Protein AF-A0A914RJU5-F1 (afdb_monomer_lite)

InterPro domains:
  IPR001752 Kinesin motor domain [PF00225] (6-80)
  IPR001752 Kinesin motor domain [PS50067] (1-104)
  IPR027417 P-loop containing nucleoside triphosphate hydrolase [SSF52540] (10-81)
  IPR027640 Kinesin-like protein [PTHR47968] (11-80)
  IPR036961 Kinesin motor domain superfamily [G3DSA:3.40.850.10] (1-90)

pLDDT: mean 87.97, std 13.75, range [48.56, 98.31]

Sequence (104 aa):
MENMTKSLLANRVYDGMSRTEDIYNESVIDVVKSAMAGYNGTVFAYGQTASGKTYTIFGDRHSDGVVQMAVDTIFSTIESVCSIFDMLFNPRFTWERLAEAKNL

Secondary structure (DSSP, 8-state):
----------S----TT--HHHHIIIIIHHHHHHHHTT---------STTSSHHHHHHB-SSSB-HHHHHHHHHHHHHHHHHHHHHHHH-HHHHHHHHHHHT--

Organism: Parascaris equorum (NCBI:txid6256)

Foldseek 3Di:
DDDDDDDDDDPDDDDPVDALVNCLVPPPVVLLVVVVVVDHHDDADDDDPPPCRCCQAANDPVGGHNPVVSVVSSVVVVVVVVVVCCCVPVPVNVVVVVVVVVVD

Radius of gyration: 22.5 Å; chains: 1; bounding box: 67×37×55 Å

Structure (mmCIF, N/CA/C/O backbone):
data_AF-A0A914RJU5-F1
#
_entry.id   AF-A0A914RJU5-F1
#
loop_
_atom_site.group_PDB
_atom_site.id
_atom_site.type_symbol
_atom_site.label_atom_id
_atom_site.label_alt_id
_atom_site.label_comp_id
_atom_site.label_asym_id
_atom_site.label_entity_id
_atom_site.label_seq_id
_atom_site.pdbx_PDB_ins_code
_atom_site.Cartn_x
_atom_site.Cartn_y
_atom_site.Cartn_z
_atom_site.occupancy
_atom_site.B_iso_or_equiv
_atom_site.auth_seq_id
_atom_site.auth_comp_id
_atom_site.auth_asym_id
_atom_site.auth_atom_id
_atom_site.pdbx_PDB_model_num
ATOM 1 N N . MET A 1 1 ? 19.246 -20.758 -32.721 1.00 48.56 1 MET A N 1
ATOM 2 C CA . MET A 1 1 ? 19.110 -20.225 -31.351 1.00 48.56 1 MET A CA 1
ATOM 3 C C . MET A 1 1 ? 17.697 -20.528 -30.914 1.00 48.56 1 MET A C 1
ATOM 5 O O . MET A 1 1 ? 16.767 -19.964 -31.470 1.00 48.56 1 MET A O 1
ATOM 9 N N . GLU A 1 2 ? 17.542 -21.522 -30.052 1.00 56.03 2 GLU A N 1
ATOM 10 C CA . GLU A 1 2 ? 16.241 -21.954 -29.547 1.00 56.03 2 GLU A CA 1
ATOM 11 C C . GLU A 1 2 ? 15.704 -20.867 -28.609 1.00 56.03 2 GLU A C 1
ATOM 13 O O . GLU A 1 2 ? 16.403 -20.430 -27.693 1.00 56.03 2 GLU A O 1
ATOM 18 N N . ASN A 1 3 ? 14.509 -20.355 -28.895 1.00 57.44 3 ASN A N 1
ATOM 19 C CA . ASN A 1 3 ? 13.910 -19.276 -28.122 1.00 57.44 3 ASN A CA 1
ATOM 20 C C . ASN A 1 3 ? 13.382 -19.883 -26.813 1.00 57.44 3 ASN A C 1
ATOM 22 O O . ASN A 1 3 ? 12.327 -20.511 -26.793 1.00 57.44 3 ASN A O 1
ATOM 26 N N . MET A 1 4 ? 14.155 -19.776 -25.733 1.00 64.12 4 MET A N 1
ATOM 27 C CA . MET A 1 4 ? 13.804 -20.370 -24.443 1.00 64.12 4 MET A CA 1
ATOM 28 C C . MET A 1 4 ? 12.759 -19.494 -23.740 1.00 64.12 4 MET A C 1
ATOM 30 O O . MET A 1 4 ? 13.090 -18.532 -23.047 1.00 64.12 4 MET A O 1
ATOM 34 N N . THR A 1 5 ? 11.477 -19.805 -23.936 1.00 78.25 5 THR A N 1
ATOM 35 C CA . THR A 1 5 ? 10.380 -19.119 -23.245 1.00 78.25 5 THR A CA 1
ATOM 36 C C . THR A 1 5 ? 10.332 -19.561 -21.784 1.00 78.25 5 THR A C 1
ATOM 38 O O . THR A 1 5 ? 10.033 -20.715 -21.483 1.00 78.25 5 THR A O 1
ATOM 41 N N . LYS A 1 6 ? 10.618 -18.641 -20.858 1.00 82.31 6 LYS A N 1
ATOM 42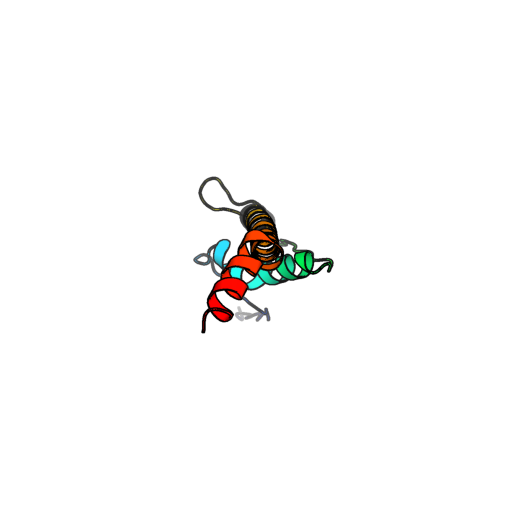 C CA . LYS A 1 6 ? 10.516 -18.878 -19.414 1.00 82.31 6 LYS A CA 1
ATOM 43 C C . LYS A 1 6 ? 9.229 -18.245 -18.886 1.00 82.31 6 LYS A C 1
ATOM 45 O O . LYS A 1 6 ? 9.085 -17.028 -18.930 1.00 82.31 6 LYS A O 1
ATOM 50 N N . SER A 1 7 ? 8.299 -19.061 -18.399 1.00 87.69 7 SER A N 1
ATOM 51 C CA . SER A 1 7 ? 7.056 -18.596 -17.773 1.00 87.69 7 SER A CA 1
ATOM 52 C C . SER A 1 7 ? 7.243 -18.376 -16.272 1.00 87.69 7 SER A C 1
ATOM 54 O O . SER A 1 7 ? 7.892 -19.182 -15.602 1.00 87.69 7 SER A O 1
ATOM 56 N N . LEU A 1 8 ? 6.636 -17.320 -15.735 1.00 87.38 8 LEU A N 1
ATOM 57 C CA . LEU A 1 8 ? 6.574 -17.039 -14.301 1.00 87.38 8 LEU A CA 1
ATOM 58 C C . LEU A 1 8 ? 5.113 -17.027 -13.850 1.00 87.38 8 LEU A C 1
ATOM 60 O O . LEU A 1 8 ? 4.237 -16.607 -14.603 1.00 87.38 8 LEU A O 1
ATOM 64 N N . LEU A 1 9 ? 4.866 -17.488 -12.625 1.00 93.19 9 LEU A N 1
ATOM 65 C CA . LEU A 1 9 ? 3.552 -17.447 -11.991 1.00 93.19 9 LEU A CA 1
ATOM 66 C C . LEU A 1 9 ? 3.548 -16.342 -10.938 1.00 93.19 9 LEU A C 1
ATOM 68 O O . LEU A 1 9 ? 4.433 -16.290 -10.086 1.00 93.19 9 LEU A O 1
ATOM 72 N N . ALA A 1 10 ? 2.548 -15.473 -11.009 1.00 90.88 10 ALA A N 1
ATOM 73 C CA . ALA A 1 10 ? 2.306 -14.411 -10.047 1.00 90.88 10 ALA A CA 1
ATOM 74 C C . ALA A 1 10 ? 0.799 -14.287 -9.820 1.00 90.88 10 ALA A C 1
ATOM 76 O O . ALA A 1 10 ? 0.012 -14.579 -10.720 1.00 90.88 10 ALA A O 1
ATOM 77 N N . ASN A 1 11 ? 0.396 -13.838 -8.630 1.00 94.06 11 ASN A N 1
ATOM 78 C CA . ASN A 1 11 ? -1.014 -13.579 -8.332 1.00 94.06 11 ASN A CA 1
ATOM 79 C C . ASN A 1 11 ? -1.589 -12.489 -9.243 1.00 94.06 11 ASN A C 1
ATOM 81 O O . ASN A 1 11 ? -2.735 -12.591 -9.669 1.00 94.06 11 ASN A O 1
ATOM 85 N N . ARG A 1 12 ? -0.784 -11.460 -9.532 1.00 93.62 12 ARG A N 1
ATOM 86 C CA . ARG A 1 12 ? -1.112 -10.353 -10.433 1.00 93.62 12 ARG A CA 1
ATOM 87 C C . ARG A 1 12 ? 0.142 -9.894 -11.171 1.00 93.62 12 ARG A C 1
ATOM 89 O O . ARG A 1 12 ? 1.251 -10.005 -10.646 1.00 93.62 12 ARG A O 1
ATOM 96 N N . VAL A 1 13 ? -0.049 -9.388 -12.386 1.00 95.06 13 VAL A N 1
ATOM 97 C CA . VAL A 1 13 ? 1.001 -8.800 -13.222 1.00 95.06 13 VAL A CA 1
ATOM 98 C C . VAL A 1 13 ? 0.501 -7.448 -13.703 1.00 95.06 13 VAL A C 1
ATOM 100 O O . VAL A 1 13 ? -0.586 -7.365 -14.265 1.00 95.06 13 VAL A O 1
ATOM 103 N N . TYR A 1 14 ? 1.309 -6.418 -13.481 1.00 94.94 14 TYR A N 1
ATOM 104 C CA . TYR A 1 14 ? 1.035 -5.046 -13.887 1.00 94.94 14 TYR A CA 1
ATOM 105 C C . TYR A 1 14 ? 1.982 -4.675 -15.022 1.00 94.94 14 TYR A C 1
ATOM 107 O O . TYR A 1 14 ? 3.186 -4.943 -14.943 1.00 94.94 14 TYR A O 1
ATOM 115 N N . ASP A 1 15 ? 1.436 -4.107 -16.088 1.00 94.25 15 ASP A N 1
ATOM 116 C CA . ASP A 1 15 ? 2.208 -3.646 -17.237 1.00 94.25 15 ASP A CA 1
ATOM 117 C C . ASP A 1 15 ? 2.571 -2.156 -17.108 1.00 94.25 15 ASP A C 1
ATOM 119 O O . ASP A 1 15 ? 2.266 -1.500 -16.115 1.00 94.25 15 ASP A O 1
ATOM 123 N N . GLY A 1 16 ? 3.241 -1.604 -18.122 1.00 92.81 16 GLY A N 1
ATOM 124 C CA . GLY A 1 16 ? 3.645 -0.194 -18.119 1.00 92.81 16 GLY A CA 1
ATOM 125 C C . GLY A 1 16 ? 2.490 0.808 -18.240 1.00 92.81 16 GLY A C 1
ATOM 126 O O . GLY A 1 16 ? 2.735 2.007 -18.133 1.00 92.81 16 GLY A O 1
ATOM 127 N N . MET A 1 17 ? 1.263 0.342 -18.485 1.00 94.56 17 MET A N 1
ATOM 128 C CA . MET A 1 17 ? 0.065 1.184 -18.551 1.00 94.56 17 MET A CA 1
ATOM 129 C C . MET A 1 17 ? -0.682 1.226 -17.215 1.00 94.56 17 MET A C 1
ATOM 131 O O . MET A 1 17 ? -1.507 2.116 -17.004 1.00 94.56 17 MET A O 1
ATOM 135 N N . SER A 1 18 ? -0.385 0.278 -16.326 1.00 95.62 18 SER A N 1
ATOM 136 C CA . SER A 1 18 ? -0.969 0.179 -14.993 1.00 95.62 18 SER A CA 1
ATOM 137 C C . SER A 1 18 ? -0.467 1.316 -14.102 1.00 95.62 18 SER A C 1
ATOM 139 O O . SER A 1 18 ? 0.726 1.636 -14.085 1.00 95.62 18 SER A O 1
ATOM 141 N N . ARG A 1 19 ? -1.368 1.930 -13.337 1.00 96.12 19 ARG A N 1
ATOM 142 C CA . ARG A 1 19 ? -1.033 3.012 -12.406 1.00 96.12 19 ARG A CA 1
ATOM 143 C C . ARG A 1 19 ? -0.654 2.451 -11.041 1.00 96.12 19 ARG A C 1
ATOM 145 O O . ARG A 1 19 ? -1.089 1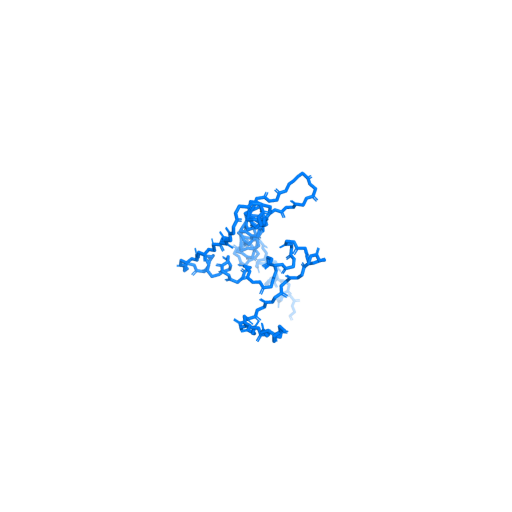.372 -10.645 1.00 96.12 19 ARG A O 1
ATOM 152 N N . THR A 1 20 ? 0.110 3.224 -10.271 1.00 97.19 20 THR A N 1
ATOM 153 C CA . THR A 1 20 ? 0.421 2.873 -8.875 1.00 97.19 20 THR A CA 1
ATOM 154 C C . THR A 1 20 ? -0.850 2.749 -8.027 1.00 97.19 20 THR A C 1
ATOM 156 O O . THR A 1 20 ? -0.911 1.900 -7.142 1.00 97.19 20 THR A O 1
ATOM 159 N N . GLU A 1 21 ? -1.879 3.540 -8.337 1.00 97.50 21 GLU A N 1
ATOM 160 C CA . GLU A 1 21 ? -3.209 3.451 -7.724 1.00 97.50 21 GLU A CA 1
ATOM 161 C C . GLU A 1 21 ? -3.861 2.075 -7.936 1.00 97.50 21 GLU A C 1
ATOM 163 O O . GLU A 1 21 ? -4.395 1.500 -6.987 1.00 97.50 21 GLU A O 1
ATOM 168 N N . ASP A 1 22 ? -3.750 1.498 -9.137 1.00 97.38 22 ASP A N 1
ATOM 169 C CA . ASP A 1 22 ? -4.284 0.162 -9.433 1.00 97.38 22 ASP A CA 1
ATOM 170 C C . ASP A 1 22 ? -3.582 -0.892 -8.565 1.00 97.38 22 ASP A C 1
ATOM 172 O O . ASP A 1 22 ? -4.226 -1.712 -7.911 1.00 97.38 22 ASP A O 1
ATOM 176 N N . ILE A 1 23 ? -2.249 -0.814 -8.473 1.00 96.81 23 ILE A N 1
ATOM 177 C CA . ILE A 1 23 ? -1.441 -1.699 -7.620 1.00 96.81 23 ILE A CA 1
ATOM 178 C C . ILE A 1 23 ? -1.869 -1.565 -6.152 1.00 96.81 23 ILE A C 1
ATOM 180 O O . ILE A 1 23 ? -1.997 -2.567 -5.441 1.00 96.81 23 ILE A O 1
ATOM 184 N N . TYR A 1 24 ? -2.098 -0.335 -5.691 1.00 98.19 24 TYR A N 1
ATOM 185 C CA . TYR A 1 24 ? -2.509 -0.069 -4.319 1.00 98.19 24 TYR A CA 1
ATOM 186 C C . TYR A 1 24 ? -3.882 -0.675 -4.009 1.00 98.19 24 TYR A C 1
ATOM 188 O O . TYR A 1 24 ? -4.001 -1.475 -3.074 1.00 98.19 24 TYR A O 1
ATOM 196 N N . ASN A 1 25 ? -4.887 -0.359 -4.826 1.00 97.56 25 ASN A N 1
ATOM 197 C CA . ASN A 1 25 ? -6.274 -0.786 -4.636 1.00 97.56 25 ASN A CA 1
ATOM 198 C C . ASN A 1 25 ? -6.464 -2.300 -4.767 1.00 97.56 25 ASN A C 1
ATOM 200 O O . ASN A 1 25 ? -7.384 -2.863 -4.179 1.00 97.56 25 ASN A O 1
ATOM 204 N N . GLU A 1 26 ? -5.609 -2.970 -5.532 1.00 96.81 26 GLU A N 1
ATOM 205 C CA . GLU A 1 26 ? -5.761 -4.394 -5.810 1.00 96.81 26 GLU A CA 1
ATOM 206 C C . GLU A 1 26 ? -4.892 -5.317 -4.955 1.00 96.81 26 GLU A C 1
ATOM 208 O O . GLU A 1 26 ? -5.224 -6.499 -4.819 1.00 96.81 26 GLU A O 1
ATOM 213 N N . SER A 1 27 ? -3.763 -4.814 -4.447 1.00 95.50 27 SER A N 1
ATOM 214 C CA . SER A 1 27 ? -2.760 -5.643 -3.765 1.00 95.50 27 SER A CA 1
ATOM 215 C C . SER A 1 27 ? -2.345 -5.123 -2.389 1.00 95.50 27 SER A C 1
ATOM 217 O O . SER A 1 27 ? -1.953 -5.924 -1.542 1.00 95.50 27 SER A O 1
ATOM 219 N N . VAL A 1 28 ? -2.391 -3.810 -2.141 1.00 97.88 28 VAL A N 1
ATOM 220 C CA . VAL A 1 28 ? -1.832 -3.219 -0.908 1.00 97.88 28 VAL A CA 1
ATOM 221 C C . VAL A 1 28 ? -2.906 -2.848 0.110 1.00 97.88 28 VAL A C 1
ATOM 223 O O . VAL A 1 28 ? -2.685 -3.006 1.312 1.00 97.88 28 VAL A O 1
ATOM 226 N N . ILE A 1 29 ? -4.076 -2.401 -0.347 1.00 97.81 29 ILE A N 1
ATOM 227 C CA . ILE A 1 29 ? -5.158 -1.919 0.519 1.00 97.81 29 ILE A CA 1
ATOM 228 C C . ILE A 1 29 ? -5.563 -2.939 1.593 1.00 97.81 29 ILE A C 1
ATOM 230 O O . ILE A 1 29 ? -5.829 -2.566 2.735 1.00 97.81 29 ILE A O 1
ATOM 234 N N . ASP A 1 30 ? -5.554 -4.231 1.268 1.00 97.06 30 ASP A N 1
ATOM 235 C CA . ASP A 1 30 ? -5.934 -5.291 2.205 1.00 97.06 30 ASP A CA 1
ATOM 236 C C . ASP A 1 30 ? -4.910 -5.460 3.334 1.00 97.06 30 ASP A C 1
ATOM 238 O O . ASP A 1 30 ? -5.278 -5.746 4.477 1.00 97.06 30 ASP A O 1
ATOM 242 N N . VAL A 1 31 ? -3.627 -5.209 3.053 1.00 97.94 31 VAL A N 1
ATOM 243 C CA . VAL A 1 31 ? -2.568 -5.191 4.072 1.00 97.94 31 VAL A CA 1
ATOM 244 C C . VAL A 1 31 ? -2.760 -3.998 5.008 1.00 97.94 31 VAL A C 1
ATOM 246 O O . VAL A 1 31 ? -2.659 -4.159 6.224 1.00 97.94 31 VAL A O 1
ATOM 249 N N . VAL A 1 32 ? -3.101 -2.824 4.466 1.00 98.00 32 VAL A N 1
ATOM 250 C CA . VAL A 1 32 ? -3.385 -1.613 5.260 1.00 98.00 32 VAL A CA 1
ATOM 251 C C . VAL A 1 32 ? -4.614 -1.822 6.149 1.00 98.00 32 VAL A C 1
ATOM 253 O O . VAL A 1 32 ? -4.562 -1.556 7.349 1.00 98.00 32 VAL A O 1
ATOM 256 N N . LYS A 1 33 ? -5.701 -2.377 5.604 1.00 96.56 33 LYS A N 1
ATOM 257 C CA . LYS A 1 33 ? -6.911 -2.714 6.374 1.00 96.56 33 LYS A CA 1
ATOM 258 C C . LYS A 1 33 ? -6.631 -3.738 7.473 1.00 96.56 33 LYS A C 1
ATOM 260 O O . LYS A 1 33 ? -7.118 -3.582 8.590 1.00 96.56 33 LYS A O 1
ATOM 265 N N . SER A 1 34 ? -5.816 -4.752 7.184 1.00 97.75 34 SER A N 1
ATOM 266 C CA . SER A 1 34 ? -5.386 -5.732 8.189 1.00 97.75 34 SER A CA 1
ATOM 267 C C . SER A 1 34 ? -4.579 -5.066 9.306 1.00 97.75 34 SER A C 1
ATOM 269 O O . SER A 1 34 ? -4.783 -5.380 10.478 1.00 97.75 34 SER A O 1
ATOM 271 N N . ALA A 1 35 ? -3.724 -4.097 8.965 1.00 97.56 35 ALA A N 1
ATOM 272 C CA . ALA A 1 35 ? -2.988 -3.311 9.950 1.00 97.56 35 ALA A CA 1
ATOM 273 C C . ALA A 1 35 ? -3.910 -2.493 10.862 1.00 97.56 35 ALA A C 1
ATOM 275 O O . ALA A 1 35 ? -3.751 -2.514 12.083 1.00 97.56 35 ALA A O 1
ATOM 276 N N . MET A 1 36 ? -4.941 -1.865 10.295 1.00 95.44 36 MET A N 1
ATOM 277 C CA . MET A 1 36 ? -5.966 -1.148 11.065 1.00 95.44 36 MET A CA 1
ATOM 278 C C . MET A 1 36 ? -6.796 -2.065 11.976 1.00 95.44 36 MET A C 1
ATOM 280 O O . MET A 1 36 ? -7.304 -1.615 12.999 1.00 95.44 36 MET A O 1
ATOM 284 N N . ALA A 1 37 ? -6.901 -3.353 11.644 1.00 95.00 37 ALA A N 1
ATOM 285 C CA . ALA A 1 37 ? -7.539 -4.366 12.484 1.00 95.00 37 ALA A CA 1
ATOM 286 C C . ALA A 1 37 ? -6.616 -4.933 13.586 1.00 95.00 37 ALA A C 1
ATOM 288 O O . ALA A 1 37 ? -7.021 -5.837 14.317 1.00 95.00 37 ALA A O 1
ATOM 289 N N . GLY A 1 38 ? -5.390 -4.415 13.724 1.00 96.25 38 GLY A N 1
ATOM 290 C CA . GLY A 1 38 ? -4.438 -4.815 14.764 1.00 96.25 38 GLY A CA 1
ATOM 291 C C . GLY A 1 38 ? -3.471 -5.933 14.364 1.00 96.25 38 GLY A C 1
ATOM 292 O O . GLY A 1 38 ? -2.795 -6.485 15.232 1.00 96.25 38 GLY A O 1
ATOM 293 N N . TYR A 1 39 ? -3.382 -6.276 13.075 1.00 98.19 39 TYR A N 1
ATOM 294 C CA . TYR A 1 39 ? -2.394 -7.232 12.565 1.00 98.19 39 TYR A CA 1
ATOM 295 C C . TYR A 1 39 ? -1.125 -6.528 12.066 1.00 98.19 39 TYR A C 1
ATOM 297 O O . TYR A 1 39 ? -1.139 -5.361 11.701 1.00 98.19 39 TYR A O 1
ATOM 305 N N . ASN A 1 40 ? -0.004 -7.244 11.990 1.00 97.25 40 ASN A N 1
ATOM 306 C CA . ASN A 1 40 ? 1.206 -6.697 11.374 1.00 97.25 40 ASN A CA 1
ATOM 307 C C . ASN A 1 40 ? 1.170 -6.914 9.856 1.00 97.25 40 ASN A C 1
ATOM 309 O O . ASN A 1 40 ? 1.060 -8.050 9.396 1.00 97.25 40 ASN A O 1
ATOM 313 N N . GLY A 1 41 ? 1.294 -5.832 9.086 1.00 95.94 41 GLY A N 1
ATOM 314 C CA . GLY A 1 41 ? 1.381 -5.854 7.625 1.00 95.94 41 GLY A CA 1
ATOM 315 C C . GLY A 1 41 ? 2.736 -5.349 7.128 1.00 95.94 41 GLY A C 1
ATOM 316 O O . GLY A 1 41 ? 3.327 -4.450 7.723 1.00 95.94 41 GLY A O 1
ATOM 317 N N . THR A 1 42 ? 3.264 -5.919 6.043 1.00 96.69 42 THR A N 1
ATOM 318 C CA . THR A 1 42 ? 4.515 -5.442 5.429 1.00 96.69 42 THR A CA 1
ATOM 319 C C . THR A 1 42 ? 4.458 -5.570 3.914 1.00 96.69 42 THR A C 1
ATOM 321 O O . THR A 1 42 ? 4.067 -6.607 3.386 1.00 96.69 42 THR A O 1
ATOM 324 N N . VAL A 1 43 ? 4.875 -4.512 3.219 1.00 96.62 43 VAL A N 1
ATOM 325 C CA . VAL A 1 43 ? 4.927 -4.428 1.755 1.00 96.62 43 VAL A CA 1
ATOM 326 C C . VAL A 1 43 ? 6.356 -4.093 1.350 1.00 96.62 43 VAL A C 1
ATOM 328 O O . VAL A 1 43 ? 6.960 -3.172 1.897 1.00 96.62 43 VAL A O 1
ATOM 331 N N . PHE A 1 44 ? 6.892 -4.830 0.380 1.00 96.62 44 PHE A N 1
ATOM 332 C CA . PHE A 1 44 ? 8.231 -4.605 -0.157 1.00 96.62 44 PHE A CA 1
ATOM 333 C C . PHE A 1 44 ? 8.166 -4.339 -1.657 1.00 96.62 44 PHE A C 1
ATOM 335 O O . PHE A 1 44 ? 7.487 -5.054 -2.391 1.00 96.62 44 PHE A O 1
ATOM 342 N N . ALA A 1 45 ? 8.945 -3.365 -2.124 1.00 96.19 45 ALA A N 1
ATOM 343 C CA . ALA A 1 45 ? 9.269 -3.226 -3.538 1.00 96.19 45 ALA A CA 1
ATOM 344 C C . ALA A 1 45 ? 10.652 -3.833 -3.797 1.00 96.19 45 ALA A C 1
ATOM 346 O O . ALA A 1 45 ? 11.651 -3.389 -3.227 1.00 96.19 45 ALA A O 1
ATOM 347 N N . TYR A 1 46 ? 10.720 -4.833 -4.675 1.00 96.88 46 TYR A N 1
ATOM 348 C CA . TYR A 1 46 ? 11.955 -5.536 -5.021 1.00 96.88 46 TYR A CA 1
ATOM 349 C C . TYR A 1 46 ? 12.188 -5.531 -6.535 1.00 96.88 46 TYR A C 1
ATOM 351 O O . TYR A 1 46 ? 11.249 -5.583 -7.321 1.00 96.88 46 TYR A O 1
ATOM 359 N N . GLY A 1 47 ? 13.452 -5.444 -6.949 1.00 95.88 47 GLY A N 1
ATOM 360 C CA . GLY A 1 47 ? 13.843 -5.370 -8.356 1.00 95.88 47 GLY A CA 1
ATOM 361 C C . GLY A 1 47 ? 15.176 -4.654 -8.555 1.00 95.88 47 GLY A C 1
ATOM 362 O O . GLY A 1 47 ? 15.719 -4.049 -7.627 1.00 95.88 47 GLY A O 1
ATOM 363 N N . GLN A 1 48 ? 15.702 -4.692 -9.777 1.00 97.56 48 GLN A N 1
ATOM 364 C CA . GLN A 1 48 ? 16.967 -4.039 -10.133 1.00 97.56 48 GLN A CA 1
ATOM 365 C C . GLN A 1 48 ? 16.905 -2.505 -10.012 1.00 97.56 48 GLN A C 1
ATOM 367 O O . GLN A 1 48 ? 15.832 -1.903 -9.955 1.00 97.56 48 GLN A O 1
ATOM 372 N N . THR A 1 49 ? 18.050 -1.829 -9.949 1.00 97.19 49 THR A N 1
ATOM 373 C CA . THR A 1 49 ? 18.100 -0.355 -9.975 1.00 97.19 49 THR A CA 1
ATOM 374 C C . THR A 1 49 ? 17.379 0.199 -11.210 1.00 97.19 49 THR A C 1
ATOM 376 O O . THR A 1 49 ? 17.400 -0.423 -12.267 1.00 97.19 49 THR A O 1
ATOM 379 N N . ALA A 1 50 ? 16.705 1.345 -11.055 1.00 95.00 50 ALA A N 1
ATOM 380 C CA . ALA A 1 50 ? 15.860 1.973 -12.079 1.00 95.00 50 ALA A CA 1
ATOM 381 C C . ALA A 1 50 ? 14.617 1.164 -12.527 1.00 95.00 50 ALA A C 1
ATOM 383 O O . ALA A 1 50 ? 13.955 1.553 -13.478 1.00 95.00 50 ALA A O 1
ATOM 384 N N . SER A 1 51 ? 14.226 0.099 -11.812 1.00 95.75 51 SER A N 1
ATOM 385 C CA . SER A 1 51 ? 13.002 -0.674 -12.106 1.00 95.75 51 SER A CA 1
ATOM 386 C C . SER A 1 51 ? 11.698 -0.070 -11.559 1.00 95.75 51 SER A C 1
ATOM 388 O O . SER A 1 51 ? 10.701 -0.775 -11.467 1.00 95.75 51 SER A O 1
ATOM 390 N N . GLY A 1 52 ? 11.711 1.179 -11.085 1.00 96.00 52 GLY A N 1
ATOM 391 C CA . GLY A 1 52 ? 10.509 1.842 -10.561 1.00 96.00 52 GLY 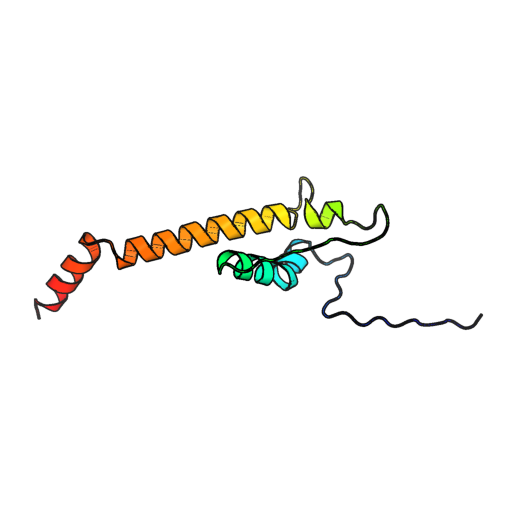A CA 1
ATOM 392 C C . GLY A 1 52 ? 10.174 1.612 -9.079 1.00 96.00 52 GLY A C 1
ATOM 393 O O . GLY A 1 52 ? 9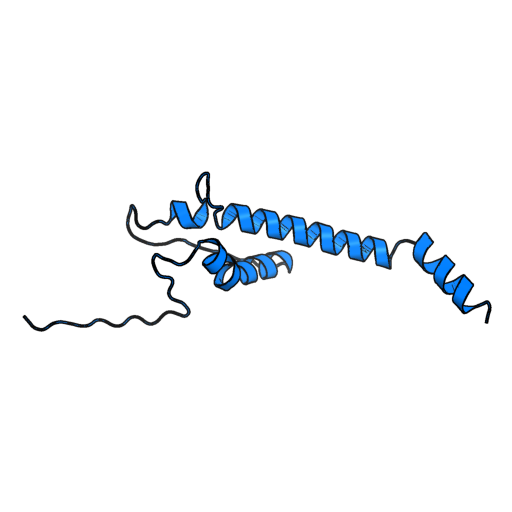.188 2.160 -8.618 1.00 96.00 52 GLY A O 1
ATOM 394 N N . LYS A 1 53 ? 10.996 0.905 -8.281 1.00 97.56 53 LYS A N 1
ATOM 395 C CA . LYS A 1 53 ? 10.720 0.678 -6.836 1.00 97.56 53 LYS A CA 1
ATOM 396 C C . LYS A 1 53 ? 10.367 1.957 -6.062 1.00 97.56 53 LYS A C 1
ATOM 398 O O . LYS A 1 53 ? 9.368 1.997 -5.356 1.00 97.56 53 LYS A O 1
ATOM 403 N N . THR A 1 54 ? 11.197 2.996 -6.195 1.00 97.44 54 THR A N 1
ATOM 404 C CA . THR A 1 54 ? 10.984 4.288 -5.524 1.00 97.44 54 THR A CA 1
ATOM 405 C C . THR A 1 54 ? 9.719 4.970 -6.031 1.00 97.44 54 THR A C 1
ATOM 407 O O . THR A 1 54 ? 8.977 5.511 -5.226 1.00 97.44 54 THR A O 1
ATOM 410 N N . TYR A 1 55 ? 9.449 4.880 -7.335 1.00 97.25 55 TYR A N 1
ATOM 411 C CA . TYR A 1 55 ? 8.236 5.419 -7.946 1.00 97.25 55 TYR A CA 1
ATOM 412 C C . TYR A 1 55 ? 6.978 4.728 -7.402 1.00 97.25 55 TYR A C 1
ATOM 414 O O . TYR A 1 55 ? 6.040 5.397 -7.000 1.00 97.25 55 TYR A O 1
ATOM 422 N N . THR A 1 56 ? 6.970 3.397 -7.281 1.00 97.81 56 THR A N 1
ATOM 423 C CA . THR A 1 56 ? 5.826 2.668 -6.710 1.00 97.81 56 THR A CA 1
ATOM 424 C C . THR A 1 56 ? 5.614 2.993 -5.229 1.00 97.81 56 THR A C 1
ATOM 426 O O . THR A 1 56 ? 4.483 3.189 -4.798 1.00 97.81 56 THR A O 1
ATOM 429 N N . ILE A 1 57 ? 6.682 3.052 -4.424 1.00 97.88 57 ILE A N 1
ATOM 430 C CA . ILE A 1 57 ? 6.554 3.261 -2.972 1.00 97.88 57 ILE A CA 1
ATOM 431 C C . ILE A 1 57 ? 6.245 4.720 -2.621 1.00 97.88 57 ILE A C 1
ATOM 433 O O . ILE A 1 57 ? 5.378 4.959 -1.785 1.00 97.88 57 ILE A O 1
ATOM 437 N N . PHE A 1 58 ? 6.930 5.681 -3.243 1.00 97.38 58 PHE A N 1
ATOM 438 C CA . PHE A 1 58 ? 6.868 7.098 -2.863 1.00 97.38 58 PHE A CA 1
ATOM 439 C C . PHE A 1 58 ? 6.246 8.018 -3.913 1.00 97.38 58 PHE A C 1
ATOM 441 O O . PHE A 1 58 ? 5.984 9.173 -3.589 1.00 97.38 58 PHE A O 1
ATOM 448 N N . GLY A 1 59 ? 6.030 7.540 -5.139 1.00 96.25 59 GLY A N 1
ATOM 449 C CA . GLY A 1 59 ? 5.467 8.349 -6.214 1.00 96.25 59 GLY A CA 1
ATOM 450 C C . GLY A 1 59 ? 6.416 9.427 -6.737 1.00 96.25 59 GLY A C 1
ATOM 451 O O . GLY A 1 59 ? 7.642 9.357 -6.586 1.00 96.25 59 GLY A O 1
ATOM 452 N N . ASP A 1 60 ? 5.820 10.430 -7.371 1.00 95.31 60 ASP A N 1
ATOM 453 C CA . ASP A 1 60 ? 6.456 11.671 -7.801 1.00 95.31 60 ASP A CA 1
ATOM 454 C C . ASP A 1 60 ? 5.526 12.878 -7.551 1.00 95.31 60 ASP A C 1
ATOM 456 O O . ASP A 1 60 ? 4.653 12.837 -6.692 1.00 95.31 60 ASP A O 1
ATOM 460 N N . ARG A 1 61 ? 5.733 14.002 -8.251 1.00 94.25 61 ARG A N 1
ATOM 461 C CA . ARG A 1 61 ? 4.908 15.216 -8.082 1.00 94.25 61 ARG A CA 1
ATOM 462 C C . ARG A 1 61 ? 3.518 15.125 -8.718 1.00 94.25 61 ARG A C 1
ATOM 464 O O . ARG A 1 61 ? 2.701 16.013 -8.491 1.00 94.25 61 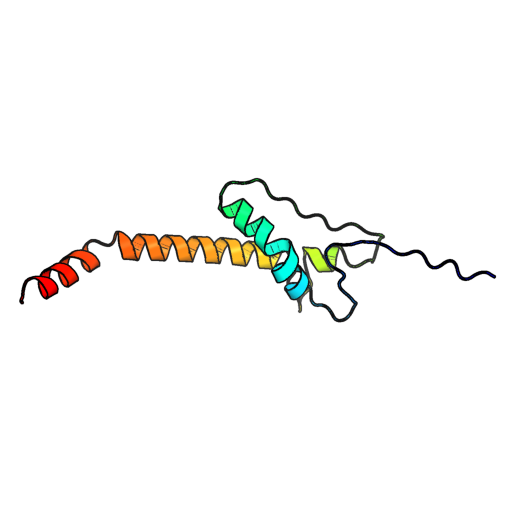ARG A O 1
ATOM 471 N N . HIS A 1 62 ? 3.296 14.143 -9.579 1.00 93.88 62 HIS A N 1
ATOM 472 C CA . HIS A 1 62 ? 2.097 13.991 -10.398 1.00 93.88 62 HIS A CA 1
ATOM 473 C C . HIS A 1 62 ? 1.318 12.718 -10.063 1.00 93.88 62 HIS A C 1
ATOM 475 O O . HIS A 1 62 ? 0.135 12.643 -10.388 1.00 93.88 62 HIS A O 1
ATOM 481 N N . SER A 1 63 ? 1.966 11.733 -9.440 1.00 93.69 63 SER A N 1
ATOM 482 C CA . SER A 1 63 ? 1.360 10.476 -9.018 1.00 93.69 63 SER A CA 1
ATOM 483 C C . SER A 1 63 ? 1.779 10.134 -7.599 1.00 93.69 63 SER A C 1
ATOM 485 O O . SER A 1 63 ? 2.972 10.022 -7.314 1.00 93.69 63 SER A O 1
ATOM 487 N N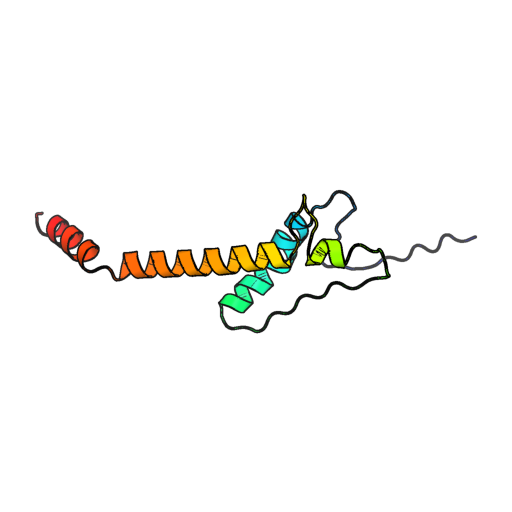 . ASP A 1 64 ? 0.797 9.855 -6.750 1.00 97.44 64 ASP A N 1
ATOM 488 C CA . ASP A 1 64 ? 1.041 9.374 -5.397 1.00 97.44 64 ASP A CA 1
ATOM 489 C C . ASP A 1 64 ? 1.621 7.955 -5.397 1.00 97.44 64 ASP A C 1
ATOM 491 O O . ASP A 1 64 ? 1.349 7.127 -6.278 1.00 97.44 64 ASP A O 1
ATOM 495 N N . GLY A 1 65 ? 2.462 7.690 -4.400 1.00 97.88 65 GLY A N 1
ATOM 496 C CA . GLY A 1 65 ? 3.003 6.370 -4.119 1.00 97.88 65 GLY A CA 1
ATOM 497 C C . GLY A 1 65 ? 2.132 5.585 -3.147 1.00 97.88 65 GLY A C 1
ATOM 498 O O . GLY A 1 65 ? 1.207 6.104 -2.520 1.00 97.88 65 GLY A O 1
ATOM 499 N N . VAL A 1 66 ? 2.484 4.314 -2.967 1.00 98.25 66 VAL A N 1
ATOM 500 C CA . VAL A 1 66 ? 1.846 3.428 -1.984 1.00 98.25 66 VAL A CA 1
ATOM 501 C C . VAL A 1 66 ? 1.853 4.025 -0.573 1.00 98.25 66 VAL A C 1
ATOM 503 O O . VAL A 1 66 ? 0.873 3.868 0.148 1.00 98.25 66 VAL A O 1
ATOM 506 N N . VAL A 1 67 ? 2.927 4.710 -0.166 1.00 98.00 67 VAL A N 1
ATOM 507 C CA . VAL A 1 67 ? 3.028 5.287 1.185 1.00 98.00 67 VAL A CA 1
ATOM 508 C C . VAL A 1 67 ? 2.010 6.405 1.392 1.00 98.00 67 VAL A C 1
ATOM 510 O O . VAL A 1 67 ? 1.333 6.403 2.416 1.00 98.00 67 VAL A O 1
ATOM 513 N N . GLN A 1 68 ? 1.878 7.331 0.439 1.00 98.00 68 GLN A N 1
ATOM 514 C CA . GLN A 1 68 ? 0.916 8.433 0.533 1.00 98.00 68 GLN A CA 1
ATOM 515 C C . GLN A 1 68 ? -0.519 7.896 0.594 1.00 98.00 68 GLN A C 1
ATOM 517 O O . GLN A 1 68 ? -1.235 8.172 1.554 1.00 98.00 68 GLN A O 1
ATOM 522 N N . MET A 1 69 ? -0.885 7.009 -0.337 1.00 98.31 69 MET A N 1
ATOM 523 C CA . MET A 1 69 ? -2.224 6.406 -0.373 1.00 98.31 69 MET A CA 1
ATOM 524 C C . MET A 1 69 ? -2.553 5.589 0.888 1.00 98.31 69 MET A C 1
ATOM 526 O O . MET A 1 69 ? -3.692 5.602 1.366 1.00 98.31 69 MET A O 1
ATOM 530 N N . ALA A 1 70 ? -1.562 4.890 1.458 1.00 98.25 70 ALA A N 1
ATOM 531 C CA . ALA A 1 70 ? -1.724 4.164 2.716 1.00 98.25 70 ALA A CA 1
ATOM 532 C C . ALA A 1 70 ? -2.020 5.109 3.883 1.00 98.25 70 ALA A C 1
ATOM 534 O O . ALA A 1 70 ? -2.932 4.841 4.665 1.00 98.25 70 ALA A O 1
ATOM 535 N N . VAL A 1 71 ? -1.281 6.215 3.988 1.00 98.06 71 VAL A N 1
ATOM 536 C CA . VAL A 1 71 ? -1.501 7.236 5.019 1.00 98.06 71 VAL A CA 1
ATOM 537 C C . VAL A 1 71 ? -2.908 7.825 4.904 1.00 98.06 71 VAL A C 1
ATOM 539 O O . VAL A 1 71 ? -3.628 7.859 5.904 1.00 98.06 71 VAL A O 1
ATOM 542 N N . ASP A 1 72 ? -3.334 8.192 3.697 1.00 97.50 72 ASP A N 1
ATOM 543 C CA . ASP A 1 72 ? -4.671 8.749 3.460 1.00 97.50 72 ASP A CA 1
ATOM 544 C C . ASP A 1 72 ? -5.774 7.757 3.839 1.00 97.50 72 ASP A C 1
ATOM 546 O O . ASP A 1 72 ? -6.742 8.103 4.518 1.00 97.50 72 ASP A O 1
ATOM 550 N N . THR A 1 73 ? -5.595 6.485 3.476 1.00 97.62 73 THR A N 1
ATOM 551 C CA . THR A 1 73 ? -6.532 5.415 3.841 1.00 97.62 73 THR A CA 1
ATOM 552 C C . THR A 1 73 ? -6.624 5.240 5.355 1.00 97.62 73 THR A C 1
ATOM 554 O O . THR A 1 73 ? -7.723 5.064 5.888 1.00 97.62 73 THR A O 1
ATOM 557 N N . ILE A 1 74 ? -5.491 5.275 6.061 1.00 97.44 74 ILE A N 1
ATOM 558 C CA . ILE A 1 74 ? -5.445 5.135 7.521 1.00 97.44 74 ILE A CA 1
ATOM 559 C C . ILE A 1 74 ? -6.240 6.264 8.177 1.00 97.44 74 ILE A C 1
ATOM 561 O O . ILE A 1 74 ? -7.134 5.987 8.980 1.00 97.44 74 ILE A O 1
ATOM 565 N N . PHE A 1 75 ? -5.969 7.518 7.809 1.00 97.25 75 PHE A N 1
ATOM 566 C CA . PHE A 1 75 ? -6.674 8.663 8.384 1.00 97.25 75 PHE A CA 1
ATOM 567 C C . PHE A 1 75 ? -8.164 8.659 8.036 1.00 97.25 75 PHE A C 1
ATOM 569 O O . PHE A 1 75 ? -8.992 8.794 8.937 1.00 97.25 75 PHE A O 1
ATOM 576 N N . SER A 1 76 ? -8.520 8.378 6.780 1.00 95.19 76 SER A N 1
ATOM 577 C CA . SER A 1 76 ? -9.921 8.239 6.360 1.00 95.19 76 SER A CA 1
ATOM 578 C C . SER A 1 76 ? -10.662 7.141 7.139 1.00 95.19 76 SER A C 1
ATOM 580 O O . SER A 1 76 ? -11.825 7.303 7.525 1.00 95.19 76 SER A O 1
ATOM 582 N N . THR A 1 77 ? -9.981 6.030 7.436 1.00 94.00 77 THR A N 1
ATOM 583 C CA . THR A 1 77 ? -10.549 4.934 8.232 1.00 94.00 77 THR A CA 1
ATOM 584 C C . THR A 1 77 ? -10.787 5.362 9.681 1.00 94.00 77 THR A C 1
ATOM 586 O O . THR A 1 77 ? -11.849 5.071 10.231 1.00 94.00 77 THR A O 1
ATOM 589 N N . ILE A 1 78 ? -9.841 6.081 10.295 1.00 94.31 78 ILE A N 1
ATOM 590 C CA . ILE A 1 78 ? -9.982 6.599 11.667 1.00 94.31 78 ILE A CA 1
ATOM 591 C C . ILE A 1 78 ? -11.170 7.563 11.758 1.00 94.31 78 ILE A C 1
ATOM 593 O O . ILE A 1 78 ? -12.027 7.394 12.626 1.00 94.31 78 ILE A O 1
ATOM 597 N N . GLU A 1 79 ? -11.261 8.529 10.843 1.00 92.75 79 GLU A N 1
ATOM 598 C CA . GLU A 1 79 ? -12.355 9.509 10.808 1.00 92.75 79 GLU A CA 1
ATOM 599 C C . GLU A 1 79 ? -13.724 8.836 10.657 1.00 92.75 79 GLU A C 1
ATOM 601 O O . GLU A 1 79 ? -14.673 9.176 11.367 1.00 92.75 79 GLU A O 1
ATOM 606 N N . SER A 1 80 ? -13.814 7.826 9.788 1.00 89.56 80 SER A N 1
ATOM 607 C CA . SER A 1 80 ? -15.048 7.065 9.572 1.00 89.56 80 SER A CA 1
ATOM 608 C C . SER A 1 80 ? -15.495 6.327 10.838 1.00 89.56 80 SER A C 1
ATOM 610 O O . SER A 1 80 ? -16.676 6.349 11.189 1.00 89.56 80 SER A O 1
ATOM 612 N N . VAL A 1 81 ? -14.560 5.701 11.559 1.00 85.38 81 VAL A N 1
ATOM 613 C CA . VAL A 1 81 ? -14.861 4.991 12.813 1.00 85.38 81 VAL A CA 1
ATOM 614 C C . VAL A 1 81 ? -15.281 5.966 13.915 1.00 85.38 81 VAL A C 1
ATOM 616 O O . VAL A 1 81 ? -16.260 5.699 14.615 1.00 85.38 81 VAL A O 1
ATOM 619 N N . CYS A 1 82 ? -14.599 7.107 14.051 1.00 82.00 82 CYS A N 1
ATOM 620 C CA . CYS A 1 82 ? -14.976 8.149 15.010 1.00 82.00 82 CYS A CA 1
ATOM 621 C C . CYS A 1 82 ? -16.370 8.716 14.714 1.00 82.00 82 CYS A C 1
ATOM 623 O O . CYS A 1 82 ? -17.177 8.840 15.630 1.00 82.00 82 CYS A O 1
ATOM 625 N N . SER A 1 83 ? -16.695 8.971 13.445 1.00 82.81 83 SER A N 1
ATOM 626 C CA . SER A 1 83 ? -18.024 9.452 13.049 1.00 82.81 83 SER A CA 1
ATOM 627 C C . SER A 1 83 ? -19.134 8.455 13.398 1.00 82.81 83 SER A C 1
ATOM 629 O O . SER A 1 83 ? -20.183 8.852 13.907 1.00 82.81 83 SER A O 1
ATOM 631 N N . ILE A 1 84 ? -18.897 7.154 13.193 1.00 77.12 84 ILE A N 1
ATOM 632 C CA . ILE A 1 84 ? -19.839 6.099 13.597 1.00 77.12 84 ILE A CA 1
ATOM 633 C C . ILE A 1 84 ? -20.000 6.078 15.117 1.00 77.12 84 ILE A C 1
ATOM 635 O O . ILE A 1 84 ? -21.123 5.977 15.611 1.00 77.12 84 ILE A O 1
ATOM 639 N N . PHE A 1 85 ? -18.899 6.179 15.862 1.00 79.75 85 PHE A N 1
ATOM 640 C CA . PHE A 1 85 ? -18.950 6.225 17.318 1.00 79.75 85 PHE A CA 1
ATOM 641 C C . PHE A 1 85 ? -19.760 7.433 17.800 1.00 79.75 85 PHE A C 1
ATOM 643 O O . PHE A 1 85 ? -20.688 7.267 18.588 1.00 79.75 85 PHE A O 1
ATOM 650 N N . ASP A 1 86 ? -19.503 8.623 17.265 1.00 79.75 86 ASP A N 1
ATOM 651 C CA . ASP A 1 86 ? -20.277 9.817 17.597 1.00 79.75 86 ASP A CA 1
ATOM 652 C C . ASP A 1 86 ? -21.755 9.643 17.228 1.00 79.75 86 ASP A C 1
ATOM 654 O O . ASP A 1 86 ? -22.627 9.960 18.029 1.00 79.75 86 ASP A O 1
ATOM 658 N N . MET A 1 87 ? -22.079 9.072 16.066 1.00 73.69 87 MET A N 1
ATOM 659 C CA . MET A 1 87 ? -23.472 8.821 15.680 1.00 73.69 87 MET A CA 1
ATOM 660 C C . MET A 1 87 ? -24.183 7.843 16.631 1.00 73.69 87 MET A C 1
ATOM 662 O O . MET A 1 87 ? -25.350 8.051 16.966 1.00 73.69 87 MET A O 1
ATOM 666 N N . LEU A 1 88 ? -23.501 6.778 17.060 1.00 73.62 88 LEU A N 1
ATOM 667 C CA . LEU A 1 88 ? -24.073 5.738 17.920 1.00 73.62 88 LEU A CA 1
ATOM 668 C C . LEU A 1 88 ? -24.154 6.157 19.392 1.00 73.62 88 LEU A C 1
ATOM 670 O O . LEU A 1 88 ? -25.081 5.749 20.093 1.00 73.62 88 LEU A O 1
ATOM 674 N N . PHE A 1 89 ? -23.202 6.961 19.861 1.00 73.88 89 PHE A N 1
ATOM 675 C CA . PHE A 1 89 ? -23.050 7.306 21.273 1.00 73.88 89 PHE A CA 1
ATOM 676 C C . PHE A 1 89 ? -23.368 8.770 21.590 1.00 73.88 89 PHE A C 1
ATOM 678 O O . PHE A 1 89 ? -23.289 9.148 22.757 1.00 73.88 89 PHE A O 1
ATOM 685 N N . ASN A 1 90 ? -23.785 9.591 20.617 1.00 70.50 90 ASN A N 1
ATOM 686 C CA . ASN A 1 90 ? -24.267 10.945 20.889 1.00 70.50 90 ASN A CA 1
ATOM 687 C C . ASN A 1 90 ? -25.639 10.893 21.590 1.00 70.50 90 ASN A C 1
ATOM 689 O O . ASN A 1 90 ? -26.653 10.577 20.957 1.00 70.50 90 ASN A O 1
ATOM 693 N N . PRO A 1 91 ? -25.717 11.264 22.884 1.00 63.91 91 PRO A N 1
ATOM 694 C CA . PRO A 1 91 ? -26.961 11.201 23.638 1.00 63.91 91 PRO A CA 1
ATOM 695 C C . PRO A 1 91 ? -28.024 12.168 23.101 1.00 63.91 91 PRO A C 1
ATOM 697 O O . PRO A 1 91 ? -29.206 11.941 23.325 1.00 63.91 91 PRO A O 1
ATOM 700 N N . ARG A 1 92 ? -27.660 13.228 22.365 1.00 63.09 92 ARG A N 1
ATOM 701 C CA . ARG A 1 92 ? -28.655 14.133 21.759 1.00 63.09 92 ARG A CA 1
ATOM 702 C C . ARG A 1 92 ? -29.432 13.464 20.620 1.00 63.09 92 ARG A C 1
ATOM 704 O O . ARG A 1 92 ? -30.610 13.745 20.458 1.00 63.09 92 ARG A O 1
ATOM 711 N N . PHE A 1 93 ? -28.806 12.540 19.889 1.00 61.97 93 PHE A N 1
ATOM 712 C CA . PHE A 1 93 ? -29.412 11.857 18.739 1.00 61.97 93 PHE A CA 1
ATOM 713 C C . PHE A 1 93 ? -30.346 10.697 19.131 1.00 61.97 93 PHE A C 1
ATOM 715 O O . PHE A 1 93 ? -31.264 10.356 18.383 1.00 61.97 93 PHE A O 1
ATOM 722 N N . THR A 1 94 ? -30.133 10.071 20.292 1.00 63.03 94 THR A N 1
ATOM 723 C CA . THR A 1 94 ? -30.921 8.914 20.750 1.00 63.03 94 THR A CA 1
ATOM 724 C C . THR A 1 94 ? -32.237 9.308 21.426 1.00 63.03 94 THR A C 1
ATOM 726 O O . THR A 1 94 ? -33.251 8.647 21.195 1.00 63.03 94 THR A O 1
ATOM 729 N N . TRP A 1 95 ? -32.275 10.392 22.212 1.00 59.38 95 TRP A N 1
ATOM 730 C CA . TRP A 1 95 ? -33.499 10.803 22.921 1.00 59.38 95 TRP A CA 1
ATOM 731 C C . TRP A 1 95 ? -34.565 11.420 22.008 1.00 59.38 95 TRP A C 1
ATOM 733 O O . TRP A 1 95 ? -35.745 11.153 22.218 1.00 59.38 95 TRP A O 1
ATOM 743 N N . GLU A 1 96 ? -34.181 12.175 20.974 1.00 67.00 96 GLU A N 1
ATOM 744 C CA . GLU A 1 96 ? -35.133 12.774 20.020 1.00 67.00 96 GLU A CA 1
ATOM 745 C C . GLU A 1 96 ? -35.880 11.701 19.209 1.00 67.00 96 GLU A C 1
ATOM 747 O O . GLU A 1 96 ? -37.105 11.742 19.105 1.00 67.00 96 GLU A O 1
ATOM 752 N N . ARG A 1 97 ? -35.177 10.653 18.751 1.00 64.25 97 ARG A N 1
ATOM 753 C CA . ARG A 1 97 ? -35.801 9.525 18.032 1.00 64.25 97 ARG A CA 1
ATOM 754 C C . ARG A 1 97 ? -36.689 8.656 18.929 1.00 64.25 97 ARG A C 1
ATOM 756 O O . ARG A 1 97 ? -37.694 8.122 18.466 1.00 64.25 97 ARG A O 1
ATOM 763 N N . LEU A 1 98 ? -36.340 8.509 20.210 1.00 63.12 98 LEU A N 1
ATOM 764 C CA . LEU A 1 98 ? -37.184 7.815 21.190 1.00 63.12 98 LEU A CA 1
ATOM 765 C C . LEU A 1 98 ? -38.407 8.649 21.604 1.00 63.12 98 LEU A C 1
ATOM 767 O O . LEU A 1 98 ? -39.437 8.068 21.942 1.00 63.12 98 LEU A O 1
ATOM 771 N N . ALA A 1 99 ? -38.311 9.980 21.575 1.00 65.31 99 ALA A N 1
ATOM 772 C CA . ALA A 1 99 ? -39.430 10.878 21.843 1.00 65.31 99 ALA A CA 1
ATOM 773 C C . ALA A 1 99 ? -40.454 10.875 20.694 1.00 65.31 99 ALA A C 1
ATOM 775 O O . ALA A 1 99 ? -41.651 10.803 20.961 1.00 65.31 99 ALA A O 1
ATOM 776 N N . GLU A 1 100 ? -40.009 10.856 19.431 1.00 69.88 100 GLU A N 1
ATOM 777 C CA . GLU A 1 100 ? -40.903 10.700 18.269 1.00 69.88 100 GLU A CA 1
ATOM 778 C C . GLU A 1 100 ? -41.593 9.331 18.239 1.00 69.88 100 GLU A C 1
ATOM 780 O O . GLU A 1 100 ? -42.794 9.250 17.993 1.00 69.88 100 GLU A O 1
ATOM 785 N N . ALA A 1 101 ? -40.872 8.253 18.564 1.00 64.88 101 ALA A N 1
ATOM 786 C CA . ALA A 1 101 ? -41.433 6.900 18.579 1.00 64.88 101 ALA A CA 1
ATOM 787 C C . ALA A 1 101 ? -42.433 6.641 19.725 1.00 64.88 101 ALA A C 1
ATOM 789 O O . ALA A 1 101 ? -43.152 5.647 19.683 1.00 64.88 101 ALA A O 1
ATOM 790 N N . LYS A 1 102 ? -42.472 7.504 20.751 1.00 59.75 102 LYS A N 1
ATOM 791 C CA . LYS A 1 102 ? -43.418 7.425 21.881 1.00 59.75 102 LYS A CA 1
ATOM 792 C C . LYS A 1 102 ? -44.591 8.405 21.779 1.00 59.75 102 LYS A C 1
ATOM 794 O O . LYS A 1 102 ? -45.420 8.431 22.684 1.00 59.75 102 LYS A O 1
ATOM 799 N N . ASN A 1 103 ? -44.650 9.200 20.710 1.00 61.12 103 ASN A N 1
ATOM 800 C CA . ASN A 1 103 ? -45.765 10.101 20.403 1.00 61.12 103 ASN A CA 1
ATOM 801 C C . ASN A 1 103 ? -46.754 9.501 19.373 1.00 61.12 103 ASN A C 1
ATOM 803 O O . ASN A 1 103 ? -47.533 10.236 18.764 1.00 61.12 103 ASN A O 1
ATOM 807 N N . LEU A 1 104 ? -46.727 8.172 19.205 1.00 52.84 104 LEU A N 1
ATOM 808 C CA . LEU A 1 104 ? -47.749 7.319 18.579 1.00 52.84 104 LEU A CA 1
ATOM 809 C C . LEU A 1 104 ? -48.251 6.313 19.623 1.00 52.84 104 LEU A C 1
ATOM 811 O O . LEU A 1 104 ? -49.438 5.932 19.532 1.00 52.84 104 LEU A O 1
#